Protein AF-A0AAD3RMM7-F1 (afdb_monomer_lite)

Sequence (128 aa):
MGGEITGQFLGWVLEEISCYPENHEAKELRRILTQPHFMALLQAHDVVAHEVYSDEALRVTPPPTSPYLNGDSPESTNGDMDLENVTRVRLVQFQKNTDEPMGITLKMNDSNHCIVARIMHGGMIHRQ

InterPro domains:
  IPR004172 L27 domain [PS51022] (1-56)
  IPR004172 L27 domain [SM00569] (6-59)
  IPR014775 L27 domain, C-terminal [PF02828] (13-56)
  IPR036034 PDZ superfamily [G3DSA:2.30.42.10] (86-128)
  IPR036034 PDZ superfamily [SSF50156] (75-127)
  IPR036892 L27 domain superfamily [SSF101288] (13-56)
  IPR050716 Membrane-associated guanylate kinase [PTHR23122] (22-128)

Foldseek 3Di:
DQQPPLVVVLVVLLVVLVVPPPDPVSVVVNVQCPDPVNVVVSSVVSVVCCCPPNPPHQPPDDDPPPVDDDDDDDDDDDDPPPCVSPPDDDDDDDDDDPVWDKDWDWDQDPVRDIDTPDIGTHYPPPPD

Secondary structure (DSSP, 8-state):
---HHHHHHHHHHHHHHHT-TT-HHHHHHHHHHTSHHHHHHHHHHHHHHHHHHSTTS--SS---------------------GGG------------TTS-EEEEEEE-TTS-EEEEEEEEB-TTTT-

Structure (mmCIF, N/CA/C/O backbone):
data_AF-A0AAD3RMM7-F1
#
_entry.id   AF-A0AAD3RMM7-F1
#
loop_
_atom_site.group_PDB
_atom_site.id
_atom_site.type_symbol
_atom_site.label_atom_id
_atom_site.label_alt_id
_atom_site.label_comp_id
_atom_site.label_asym_id
_atom_site.label_entity_id
_atom_site.label_seq_id
_atom_site.pdbx_PDB_ins_code
_atom_site.Cartn_x
_atom_site.Cartn_y
_atom_site.Cartn_z
_atom_site.occupancy
_atom_site.B_iso_or_equiv
_atom_site.auth_seq_id
_atom_site.auth_comp_id
_atom_site.auth_asym_id
_atom_site.auth_atom_id
_atom_site.pdbx_PDB_model_num
ATOM 1 N N . MET A 1 1 ? -4.507 -15.924 0.111 1.00 43.38 1 MET A N 1
ATOM 2 C CA . MET A 1 1 ? -4.213 -16.090 1.550 1.00 43.38 1 MET A CA 1
ATOM 3 C C . MET A 1 1 ? -3.580 -14.802 2.080 1.00 43.38 1 MET A C 1
ATOM 5 O O . MET A 1 1 ? -2.426 -14.810 2.454 1.00 43.38 1 MET A O 1
ATOM 9 N N . GLY A 1 2 ? -4.293 -13.669 2.044 1.00 47.06 2 GLY A N 1
ATOM 10 C CA . GLY A 1 2 ? -3.706 -12.344 2.325 1.00 47.06 2 GLY A CA 1
ATOM 11 C C . GLY A 1 2 ? -4.462 -11.555 3.391 1.00 47.06 2 GLY A C 1
ATOM 12 O O . GLY A 1 2 ? -4.671 -10.368 3.212 1.00 47.06 2 GLY A O 1
ATOM 13 N N . GLY A 1 3 ? -4.970 -12.221 4.431 1.00 51.56 3 GLY A N 1
ATOM 14 C CA . GLY A 1 3 ? -5.792 -11.575 5.468 1.00 51.56 3 GLY A CA 1
ATOM 15 C C . GLY A 1 3 ? -5.493 -12.036 6.893 1.00 51.56 3 GLY A C 1
ATOM 16 O O . GLY A 1 3 ? -6.315 -11.840 7.786 1.00 51.56 3 GLY A O 1
ATOM 17 N N . GLU A 1 4 ? -4.373 -12.728 7.112 1.00 61.19 4 GLU A N 1
ATOM 18 C CA . GLU A 1 4 ? -4.132 -13.429 8.376 1.00 61.19 4 GLU A CA 1
ATOM 19 C C . GLU A 1 4 ? -3.728 -12.480 9.508 1.00 61.19 4 GLU A C 1
ATOM 21 O O . GLU A 1 4 ? -4.155 -12.693 10.639 1.00 61.19 4 GLU A O 1
ATOM 26 N N . ILE A 1 5 ? -2.967 -11.417 9.236 1.00 65.81 5 ILE A N 1
ATOM 27 C CA . ILE A 1 5 ? -2.445 -10.535 10.293 1.00 65.81 5 ILE A CA 1
ATOM 28 C C . ILE A 1 5 ? -3.519 -9.556 10.756 1.00 65.81 5 ILE A C 1
ATOM 30 O O . ILE A 1 5 ? -3.848 -9.506 11.946 1.00 65.81 5 ILE A O 1
ATOM 34 N N . THR A 1 6 ? -4.120 -8.808 9.830 1.00 74.56 6 THR A N 1
ATOM 35 C CA . THR A 1 6 ? -5.123 -7.821 10.223 1.00 74.56 6 THR A CA 1
ATOM 36 C C . THR A 1 6 ? -6.433 -8.480 10.649 1.00 74.56 6 THR A C 1
ATOM 38 O O . THR A 1 6 ? -7.096 -7.972 11.548 1.00 74.56 6 THR A O 1
ATOM 41 N N . GLY A 1 7 ? -6.776 -9.657 10.112 1.00 74.62 7 GLY A N 1
ATOM 42 C CA . GLY A 1 7 ? -7.905 -10.458 10.596 1.00 74.62 7 GLY A CA 1
ATOM 43 C C . GLY A 1 7 ? -7.750 -10.909 12.054 1.00 74.62 7 GLY A C 1
ATOM 44 O O . GLY A 1 7 ? -8.700 -10.796 12.830 1.00 74.62 7 GLY A O 1
ATOM 45 N N . GLN A 1 8 ? -6.553 -11.353 12.455 1.00 76.12 8 GLN A N 1
ATOM 46 C CA . GLN A 1 8 ? -6.267 -11.733 13.845 1.00 76.12 8 GLN A CA 1
ATOM 47 C C . GLN A 1 8 ? -6.302 -10.528 14.790 1.00 76.12 8 GLN A C 1
ATOM 49 O O . GLN A 1 8 ? -6.970 -10.578 15.822 1.00 76.12 8 GLN A O 1
ATOM 54 N N . PHE A 1 9 ? -5.654 -9.422 14.412 1.00 82.62 9 PHE A N 1
ATOM 55 C CA . PHE A 1 9 ? -5.657 -8.197 15.213 1.00 82.62 9 PHE A CA 1
ATOM 56 C C . PHE A 1 9 ? -7.066 -7.619 15.376 1.00 82.62 9 PHE A C 1
ATOM 58 O O . PHE A 1 9 ? -7.475 -7.270 16.482 1.00 82.62 9 PHE A O 1
ATOM 65 N N . LEU A 1 10 ? -7.839 -7.563 14.289 1.00 86.25 10 LEU A N 1
ATOM 66 C CA . LEU A 1 10 ? -9.220 -7.095 14.324 1.00 86.25 10 LEU A CA 1
ATOM 67 C C . LEU A 1 10 ? -10.077 -7.978 15.235 1.00 86.25 10 LEU A C 1
ATOM 69 O O . LEU A 1 10 ? -10.876 -7.451 16.001 1.00 86.25 10 LEU A O 1
ATOM 73 N N . GLY A 1 11 ? -9.884 -9.300 15.195 1.00 85.12 11 GLY A N 1
ATOM 74 C CA . GLY A 1 11 ? -10.546 -10.238 16.101 1.00 85.12 11 GLY A CA 1
ATOM 75 C C . GLY A 1 11 ? -10.271 -9.924 17.572 1.00 85.12 11 GLY A C 1
ATOM 76 O O . GLY A 1 11 ? -11.214 -9.788 18.347 1.00 85.12 11 GLY A O 1
ATOM 77 N N . TRP A 1 12 ? -9.004 -9.714 17.934 1.00 87.38 12 TRP A N 1
ATOM 78 C CA . TRP A 1 12 ? -8.608 -9.387 19.309 1.00 87.38 12 TRP A CA 1
ATOM 79 C C . TRP A 1 12 ? -9.177 -8.047 19.769 1.00 87.38 12 TRP A C 1
ATOM 81 O O . TRP A 1 12 ? -9.709 -7.940 20.869 1.00 87.38 12 TRP A O 1
ATOM 91 N N . VAL A 1 13 ? -9.115 -7.022 18.915 1.00 89.31 13 VAL A N 1
ATOM 92 C CA . VAL A 1 13 ? -9.675 -5.702 19.230 1.00 89.31 13 VAL A CA 1
ATOM 93 C C . VAL A 1 13 ? -11.188 -5.787 19.417 1.00 89.31 13 VAL A C 1
ATOM 95 O O . VAL A 1 13 ? -11.720 -5.185 20.344 1.00 89.31 13 VAL A O 1
ATOM 98 N N . LEU A 1 14 ? -11.894 -6.538 18.566 1.00 90.88 14 LEU A N 1
ATOM 99 C CA . LEU A 1 14 ? -13.341 -6.729 18.678 1.00 90.88 14 LEU A CA 1
ATOM 100 C C . LEU A 1 14 ? -13.731 -7.508 19.944 1.00 90.88 14 LEU A C 1
ATOM 102 O O . LEU A 1 14 ? -14.769 -7.209 20.538 1.00 90.88 14 LEU A O 1
ATOM 106 N N . GLU A 1 15 ? -12.919 -8.479 20.358 1.00 91.81 15 GLU A N 1
ATOM 107 C CA . GLU A 1 15 ? -13.105 -9.229 21.602 1.00 91.81 15 GLU A CA 1
ATOM 108 C C . GLU A 1 15 ? -12.895 -8.327 22.828 1.00 91.81 15 GLU A C 1
ATO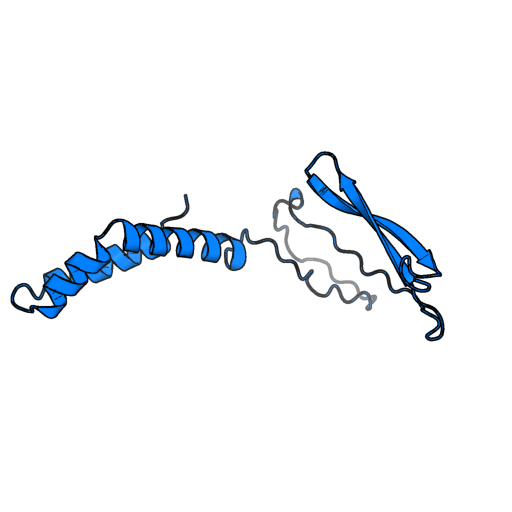M 110 O O . GLU A 1 15 ? -13.785 -8.227 23.672 1.00 91.81 15 GLU A O 1
ATOM 115 N N . GLU A 1 16 ? -11.801 -7.565 22.862 1.00 91.94 16 GLU A N 1
ATOM 116 C CA . GLU A 1 16 ? -11.471 -6.638 23.951 1.00 91.94 16 GLU A CA 1
ATOM 117 C C . GLU A 1 16 ? -12.552 -5.565 24.143 1.00 91.94 16 GLU A C 1
ATOM 119 O O . GLU A 1 16 ? -13.056 -5.353 25.246 1.00 91.94 16 GLU A O 1
ATOM 124 N N . ILE A 1 17 ? -12.990 -4.906 23.064 1.00 92.75 17 ILE A N 1
ATOM 125 C CA . ILE A 1 17 ? -14.016 -3.854 23.172 1.00 92.75 17 ILE A CA 1
ATOM 126 C C . ILE A 1 17 ? -15.399 -4.417 23.520 1.00 92.75 17 ILE A C 1
ATOM 128 O O . ILE A 1 17 ? -16.252 -3.682 24.022 1.00 92.75 17 ILE A O 1
ATOM 132 N N . SER A 1 18 ? -15.639 -5.712 23.284 1.00 89.69 18 SER A N 1
ATOM 133 C CA . SER A 1 18 ? -16.891 -6.368 23.677 1.00 89.69 18 SER A CA 1
ATOM 134 C C . SER A 1 18 ? -17.025 -6.507 25.197 1.00 89.69 18 SER A C 1
ATOM 136 O O . SER A 1 18 ? -18.150 -6.589 25.690 1.00 89.69 18 SER A O 1
ATOM 138 N N . CYS A 1 19 ? -15.920 -6.424 25.948 1.00 92.00 19 CYS A N 1
ATOM 139 C CA . CYS A 1 19 ? -15.922 -6.367 27.412 1.00 92.00 19 CYS A CA 1
ATOM 140 C C . CYS A 1 19 ? -16.485 -5.048 27.975 1.00 92.00 19 CYS A C 1
ATOM 142 O O . CYS A 1 19 ? -16.786 -4.973 29.167 1.00 92.00 19 CYS A O 1
ATOM 144 N N . TYR A 1 20 ? -16.686 -4.023 27.136 1.00 91.12 20 TYR A N 1
ATOM 145 C CA . TYR A 1 20 ? -17.164 -2.695 27.540 1.00 91.12 20 TYR A CA 1
ATOM 146 C C . TYR A 1 20 ? -18.510 -2.326 26.883 1.00 91.12 20 TYR A C 1
ATOM 148 O O . TYR A 1 20 ? -18.603 -1.330 26.161 1.00 91.12 20 TYR A O 1
ATOM 156 N N . PRO A 1 21 ? -19.596 -3.083 27.136 1.00 83.81 21 PRO A N 1
ATOM 157 C CA . PRO A 1 21 ? -20.876 -2.914 26.444 1.00 83.81 2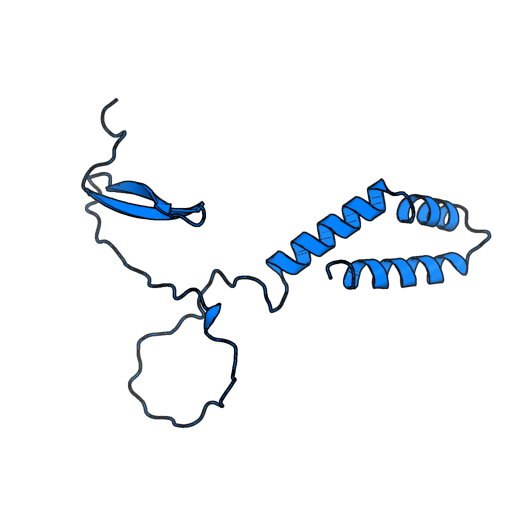1 PRO A CA 1
ATOM 158 C C . PRO A 1 21 ? -21.603 -1.605 26.776 1.00 83.81 21 PRO A C 1
ATOM 160 O O . PRO A 1 21 ? -22.503 -1.217 26.037 1.00 83.81 21 PRO A O 1
ATOM 163 N N . GLU A 1 22 ? -21.235 -0.906 27.848 1.00 92.31 22 GLU A N 1
ATOM 164 C CA . GLU A 1 22 ? -21.815 0.398 28.203 1.00 92.31 22 GLU A CA 1
ATOM 165 C C . GLU A 1 22 ? -20.995 1.583 27.678 1.00 92.31 22 GLU A C 1
ATOM 167 O O . GLU A 1 22 ? -21.491 2.709 27.637 1.00 92.31 22 GLU A O 1
ATOM 172 N N . ASN A 1 23 ? -19.765 1.348 27.209 1.00 95.06 23 ASN A N 1
ATOM 173 C CA . ASN A 1 23 ? -18.931 2.404 26.655 1.00 95.06 23 ASN A CA 1
ATOM 174 C C . ASN A 1 23 ? -19.399 2.754 25.224 1.00 95.06 23 ASN A C 1
ATOM 176 O O . ASN A 1 23 ? -19.505 1.899 24.339 1.00 95.06 23 ASN A O 1
ATOM 180 N N . HIS A 1 24 ? -19.702 4.034 24.995 1.00 94.19 24 HIS A N 1
ATOM 181 C CA . HIS A 1 24 ? -20.179 4.525 23.702 1.00 94.19 24 HIS A CA 1
ATOM 182 C C . HIS A 1 24 ? -19.073 4.557 22.633 1.00 94.19 24 HIS A C 1
ATOM 184 O O . HIS A 1 24 ? -19.332 4.219 21.478 1.00 94.19 24 HIS A O 1
ATOM 190 N N . GLU A 1 25 ? -17.839 4.894 23.011 1.00 95.00 25 GLU A N 1
ATOM 191 C CA . GLU A 1 25 ? -16.668 4.877 22.125 1.00 95.00 25 GLU A CA 1
ATOM 192 C C . GLU A 1 25 ? -16.359 3.450 21.653 1.00 95.00 25 GLU A C 1
ATOM 194 O O . GLU A 1 25 ? -16.097 3.237 20.473 1.00 95.00 25 GLU A O 1
ATOM 199 N N . ALA A 1 26 ? -16.480 2.451 22.533 1.00 92.44 26 ALA A N 1
ATOM 200 C CA . ALA A 1 26 ? -16.301 1.039 22.190 1.00 92.44 26 ALA A CA 1
ATOM 201 C C . ALA A 1 26 ? -17.326 0.571 21.139 1.00 92.44 26 ALA A C 1
ATOM 203 O O . ALA A 1 26 ? -16.978 -0.112 20.171 1.00 92.44 26 ALA A O 1
ATOM 204 N N . LYS A 1 27 ? -18.594 0.987 21.277 1.00 92.50 27 LYS A N 1
ATOM 205 C CA . LYS A 1 27 ? -19.651 0.715 20.282 1.00 92.50 27 LYS A CA 1
ATOM 206 C C . LYS A 1 27 ? -19.369 1.395 18.947 1.00 92.50 27 LYS A C 1
ATOM 208 O O . LYS A 1 27 ? -19.571 0.782 17.895 1.00 92.50 27 LYS A O 1
ATOM 213 N N . GLU A 1 28 ? -18.935 2.650 18.982 1.00 95.00 28 GLU A N 1
ATOM 214 C CA . GLU A 1 28 ? -18.601 3.413 17.784 1.00 95.00 28 GLU A CA 1
ATOM 215 C C . GLU A 1 28 ? -17.401 2.806 17.054 1.00 95.00 28 GLU A C 1
ATOM 217 O O . GLU A 1 28 ? -17.484 2.551 15.851 1.00 95.00 28 GLU A O 1
ATOM 222 N N . LEU A 1 29 ? -16.340 2.476 17.789 1.00 94.25 29 LEU A N 1
ATOM 223 C CA . LEU A 1 29 ? -15.149 1.825 17.262 1.00 94.25 29 LEU A CA 1
ATOM 224 C C . LEU A 1 29 ? -15.501 0.484 16.617 1.00 94.25 29 LEU A C 1
ATOM 226 O O . LEU A 1 29 ? -15.140 0.251 15.465 1.00 94.25 29 LEU A O 1
ATOM 230 N N . ARG A 1 30 ? -16.303 -0.353 17.288 1.00 92.81 30 ARG A N 1
ATOM 231 C CA . ARG A 1 30 ? -16.813 -1.605 16.711 1.00 92.81 30 ARG A CA 1
ATOM 232 C C . ARG A 1 30 ? -17.525 -1.364 15.382 1.00 92.81 30 ARG A C 1
ATOM 234 O O . ARG A 1 30 ? -17.314 -2.100 14.421 1.00 92.81 30 ARG A O 1
ATOM 241 N N . ARG A 1 31 ? -18.375 -0.336 15.311 1.00 93.50 31 ARG A N 1
ATOM 242 C CA . ARG A 1 31 ? -19.116 0.007 14.090 1.00 93.50 31 ARG A CA 1
ATOM 243 C C . ARG A 1 31 ? -18.187 0.457 12.966 1.00 93.50 31 ARG A C 1
ATOM 245 O O . ARG A 1 31 ? -18.456 0.131 11.820 1.00 93.50 31 ARG A O 1
ATOM 252 N N . ILE A 1 32 ? -17.135 1.214 13.262 1.00 94.75 32 ILE A N 1
ATOM 253 C CA . ILE A 1 32 ? -16.163 1.671 12.258 1.00 94.75 32 ILE A CA 1
ATOM 254 C C . ILE A 1 32 ? -15.338 0.488 11.744 1.00 94.75 32 ILE A C 1
ATOM 256 O O . ILE A 1 32 ? -15.253 0.279 10.538 1.00 94.75 32 ILE A O 1
ATOM 260 N N . LEU A 1 33 ? -14.803 -0.325 12.654 1.00 92.50 33 LEU A N 1
ATOM 261 C CA . LEU A 1 33 ? -13.950 -1.474 12.342 1.00 92.50 33 LEU A CA 1
ATOM 262 C C . LEU A 1 33 ? -14.662 -2.560 11.520 1.00 92.50 33 LEU A C 1
ATOM 264 O O . LEU A 1 33 ? -14.019 -3.274 10.757 1.00 92.50 33 LEU A O 1
ATOM 268 N N . THR A 1 34 ? -15.988 -2.664 11.647 1.00 91.06 34 THR A N 1
ATOM 269 C CA . THR A 1 34 ? -16.822 -3.632 10.908 1.00 91.06 34 THR A CA 1
ATOM 270 C C . THR A 1 34 ? -17.411 -3.080 9.606 1.00 91.06 34 THR A C 1
ATOM 272 O O . THR A 1 34 ? -18.082 -3.813 8.879 1.00 91.06 34 THR A O 1
ATOM 275 N N . GLN A 1 35 ? -17.180 -1.805 9.271 1.00 95.19 35 GLN A N 1
ATOM 276 C CA . GLN A 1 35 ? -17.643 -1.251 7.998 1.00 95.19 35 GLN A CA 1
ATOM 277 C C . GLN A 1 35 ? -16.850 -1.824 6.818 1.00 95.19 35 GLN A C 1
ATOM 279 O O . GLN A 1 35 ? -15.625 -1.942 6.893 1.00 95.19 35 GLN A O 1
ATOM 284 N N . PRO A 1 36 ? -17.511 -2.078 5.673 1.00 91.50 36 PRO A N 1
ATOM 285 C CA . PRO A 1 36 ? -16.873 -2.700 4.515 1.00 91.50 36 PRO A CA 1
ATOM 286 C C . PRO A 1 36 ? -15.701 -1.876 3.970 1.00 91.50 36 PRO A C 1
ATOM 288 O O . PRO A 1 36 ? -14.709 -2.438 3.523 1.00 91.50 36 PRO A O 1
ATOM 291 N N . HIS A 1 37 ? -15.777 -0.545 4.043 1.00 94.00 37 HIS A N 1
ATOM 292 C CA . HIS A 1 37 ? -14.704 0.335 3.574 1.00 94.00 37 HIS A CA 1
ATOM 293 C C . HIS A 1 37 ? -13.452 0.252 4.448 1.00 94.00 37 HIS A C 1
ATOM 295 O O . HIS A 1 37 ? -12.340 0.237 3.926 1.00 94.00 37 HIS A O 1
ATOM 301 N N . PHE A 1 38 ? -13.628 0.166 5.768 1.00 92.38 38 PHE A N 1
ATOM 302 C CA . PHE A 1 38 ? -12.504 0.026 6.685 1.00 92.38 38 PHE A CA 1
ATOM 303 C C . PHE A 1 38 ? -11.882 -1.366 6.557 1.00 92.38 38 PHE A C 1
ATOM 305 O O . PHE A 1 38 ? -10.667 -1.490 6.473 1.00 92.38 38 PHE A O 1
ATOM 312 N N . MET A 1 39 ? -12.706 -2.408 6.419 1.00 89.81 39 MET A N 1
ATOM 313 C CA . MET A 1 39 ? -12.211 -3.755 6.134 1.00 89.81 39 MET A CA 1
ATOM 314 C C . MET A 1 39 ? -11.442 -3.830 4.810 1.00 89.81 39 MET A C 1
ATOM 316 O O . MET A 1 39 ? -10.389 -4.455 4.765 1.00 89.81 39 MET A O 1
ATOM 320 N N . ALA A 1 40 ? -11.910 -3.159 3.755 1.00 89.44 40 ALA A N 1
ATOM 321 C CA . ALA A 1 40 ? -11.187 -3.089 2.486 1.00 89.44 40 ALA A CA 1
ATOM 322 C C . ALA A 1 40 ? -9.833 -2.370 2.626 1.00 89.44 40 ALA A C 1
ATOM 324 O O . ALA A 1 40 ? -8.849 -2.799 2.029 1.00 89.44 40 ALA A O 1
ATOM 325 N N . LEU A 1 41 ? -9.759 -1.310 3.441 1.00 91.81 41 LEU A N 1
ATOM 326 C CA . LEU A 1 41 ? -8.498 -0.631 3.759 1.00 91.81 41 LEU A CA 1
ATOM 327 C C . LEU A 1 41 ? -7.521 -1.568 4.483 1.00 91.81 41 LEU A C 1
ATOM 329 O O . LEU A 1 41 ? -6.351 -1.636 4.119 1.00 91.81 41 LEU A O 1
ATOM 333 N N . LEU A 1 42 ? -8.009 -2.306 5.480 1.00 90.06 42 LEU A N 1
ATOM 334 C CA . LEU A 1 42 ? -7.223 -3.288 6.228 1.00 90.06 42 LEU A CA 1
ATOM 335 C C . LEU A 1 42 ? -6.724 -4.430 5.326 1.00 90.06 42 LEU A C 1
ATOM 337 O O . LEU A 1 42 ? -5.568 -4.830 5.417 1.00 90.06 42 LEU A O 1
ATOM 341 N N . GLN A 1 43 ? -7.556 -4.897 4.396 1.00 87.31 43 GLN A N 1
ATOM 342 C CA . GLN A 1 43 ? -7.159 -5.888 3.393 1.00 87.31 43 GLN A CA 1
ATOM 343 C C . GLN A 1 43 ? -6.092 -5.348 2.436 1.00 87.31 43 GLN A C 1
ATOM 345 O O . GLN A 1 43 ? -5.119 -6.038 2.148 1.00 87.31 43 GLN A O 1
ATOM 350 N N . ALA A 1 44 ? -6.241 -4.111 1.955 1.00 87.81 44 ALA A N 1
ATOM 351 C CA . ALA A 1 44 ? -5.231 -3.480 1.109 1.00 87.81 44 ALA A CA 1
ATOM 352 C C . ALA A 1 44 ? -3.893 -3.323 1.851 1.00 87.81 44 ALA A C 1
ATOM 354 O O . ALA A 1 44 ? -2.837 -3.544 1.263 1.00 87.81 44 ALA A O 1
ATOM 355 N N . HIS A 1 45 ? -3.937 -2.992 3.146 1.00 88.38 45 HIS A N 1
ATOM 356 C CA . HIS A 1 45 ? -2.754 -2.952 3.999 1.00 88.38 45 HIS A CA 1
ATOM 357 C C . HIS A 1 45 ? -2.066 -4.320 4.088 1.00 88.38 45 HIS A C 1
ATOM 359 O O . HIS A 1 45 ? -0.856 -4.386 3.891 1.00 88.38 45 HIS A O 1
ATOM 365 N N . ASP A 1 46 ? -2.811 -5.404 4.330 1.00 85.69 46 ASP A N 1
ATOM 366 C CA . ASP A 1 46 ? -2.244 -6.760 4.390 1.00 85.69 46 ASP A CA 1
ATOM 367 C C . ASP A 1 46 ? -1.553 -7.164 3.085 1.00 85.69 46 ASP A C 1
ATOM 369 O O . ASP A 1 46 ? -0.462 -7.731 3.120 1.00 85.69 46 ASP A O 1
ATOM 373 N N . VAL A 1 47 ? -2.147 -6.836 1.933 1.00 85.56 47 VAL A N 1
ATOM 374 C CA . VAL A 1 47 ? -1.551 -7.121 0.618 1.00 85.56 47 VAL A CA 1
ATOM 375 C C . VAL A 1 47 ? -0.208 -6.410 0.467 1.00 85.56 47 VAL A C 1
ATOM 377 O O . VAL A 1 47 ? 0.792 -7.052 0.160 1.00 85.56 47 VAL A O 1
ATOM 380 N N . VAL A 1 48 ? -0.157 -5.106 0.751 1.00 85.56 48 VAL A N 1
ATOM 381 C CA . VAL A 1 48 ? 1.088 -4.328 0.655 1.00 85.56 48 VAL A CA 1
ATOM 382 C C . VAL A 1 48 ? 2.124 -4.820 1.663 1.00 85.56 48 VAL A C 1
ATOM 384 O O . VAL A 1 48 ? 3.297 -4.969 1.329 1.00 85.56 48 VAL A O 1
ATOM 387 N N . ALA A 1 49 ? 1.707 -5.087 2.900 1.00 82.44 49 ALA A N 1
ATOM 388 C CA . ALA A 1 49 ? 2.608 -5.555 3.940 1.00 82.44 49 ALA A CA 1
ATOM 389 C C . ALA A 1 49 ? 3.217 -6.917 3.580 1.00 82.44 49 ALA A C 1
ATOM 391 O O . ALA A 1 49 ? 4.413 -7.122 3.780 1.00 82.44 49 ALA A O 1
ATOM 392 N N . HIS A 1 50 ? 2.426 -7.817 2.998 1.00 81.38 50 HIS A N 1
ATOM 393 C CA . HIS A 1 50 ? 2.908 -9.105 2.519 1.00 81.38 50 HIS A CA 1
ATOM 394 C C . HIS A 1 50 ? 3.866 -8.943 1.330 1.00 81.38 50 HIS A C 1
ATOM 396 O O . HIS A 1 50 ? 4.942 -9.527 1.334 1.00 81.38 50 HIS A O 1
ATOM 402 N N . GLU A 1 51 ? 3.549 -8.099 0.350 1.00 78.50 51 GLU A N 1
ATOM 403 C CA . GLU A 1 51 ? 4.427 -7.882 -0.809 1.00 78.50 51 GLU A CA 1
ATOM 404 C C . GLU A 1 51 ? 5.779 -7.244 -0.447 1.00 78.50 51 GLU A C 1
ATOM 406 O O . GLU A 1 51 ? 6.779 -7.507 -1.113 1.00 78.50 51 GLU A O 1
ATOM 411 N N . VAL A 1 52 ? 5.823 -6.406 0.594 1.00 74.50 52 VAL A N 1
ATOM 412 C CA . VAL A 1 52 ? 7.018 -5.624 0.957 1.00 74.50 52 VAL A CA 1
ATOM 413 C C . VAL A 1 52 ? 7.832 -6.264 2.082 1.00 74.50 52 VAL A C 1
ATOM 415 O O . VAL A 1 52 ? 9.060 -6.166 2.074 1.00 74.50 52 VAL A O 1
ATOM 418 N N . TYR A 1 53 ? 7.172 -6.885 3.061 1.00 74.56 53 TYR A N 1
ATOM 419 C CA . TYR A 1 53 ? 7.799 -7.316 4.316 1.00 74.56 53 TYR A CA 1
ATOM 420 C C . TYR A 1 53 ? 7.675 -8.818 4.607 1.00 74.56 53 TYR A C 1
ATOM 422 O O . TYR A 1 53 ? 8.186 -9.252 5.640 1.00 74.56 53 TYR A O 1
ATOM 430 N N . SER A 1 54 ? 7.011 -9.615 3.758 1.00 74.06 54 SER A N 1
ATOM 431 C CA . SER A 1 54 ? 7.008 -11.076 3.933 1.00 74.06 54 SER A CA 1
ATOM 432 C C . SER A 1 54 ? 8.374 -11.690 3.632 1.00 74.06 54 SER A C 1
ATOM 434 O O . SER A 1 54 ? 9.236 -11.060 3.014 1.00 74.06 54 SER A O 1
ATOM 436 N N . ASP A 1 55 ? 8.578 -12.933 4.067 1.00 67.75 55 ASP A N 1
ATOM 437 C CA . ASP A 1 55 ? 9.803 -13.662 3.735 1.00 67.75 55 ASP A CA 1
ATOM 438 C C . ASP A 1 55 ? 9.857 -14.011 2.235 1.00 67.75 55 ASP A C 1
ATOM 440 O O . ASP A 1 55 ? 10.935 -14.095 1.649 1.00 67.75 55 ASP A O 1
ATOM 444 N N . GLU A 1 56 ? 8.688 -14.087 1.589 1.00 69.69 56 GLU A N 1
ATOM 445 C CA . GLU A 1 56 ? 8.498 -14.244 0.147 1.00 69.69 56 GLU A CA 1
ATOM 446 C C . GLU A 1 56 ? 8.675 -12.937 -0.651 1.00 69.69 56 GLU A C 1
ATOM 448 O O . GLU A 1 56 ? 8.649 -12.959 -1.886 1.00 69.69 56 GLU A O 1
ATOM 453 N N . ALA A 1 57 ? 8.857 -11.789 0.012 1.00 67.88 57 ALA A N 1
ATOM 454 C CA . ALA A 1 57 ? 9.020 -10.507 -0.664 1.00 67.88 57 ALA A CA 1
ATOM 455 C C . ALA A 1 57 ? 10.289 -10.491 -1.535 1.00 67.88 57 ALA A C 1
ATOM 457 O O . ALA A 1 57 ? 11.379 -10.892 -1.113 1.00 67.88 57 ALA A O 1
ATOM 458 N N . LEU A 1 58 ? 10.170 -9.961 -2.759 1.00 60.38 58 LEU A N 1
ATOM 459 C CA . LEU A 1 58 ? 11.298 -9.793 -3.678 1.00 60.38 58 LEU A CA 1
ATOM 460 C C . LEU A 1 58 ? 12.346 -8.856 -3.059 1.00 60.38 58 LEU A C 1
ATOM 462 O O . LEU A 1 58 ? 12.218 -7.631 -3.091 1.00 60.38 58 LEU A O 1
ATOM 466 N N . ARG A 1 59 ? 13.425 -9.430 -2.518 1.00 62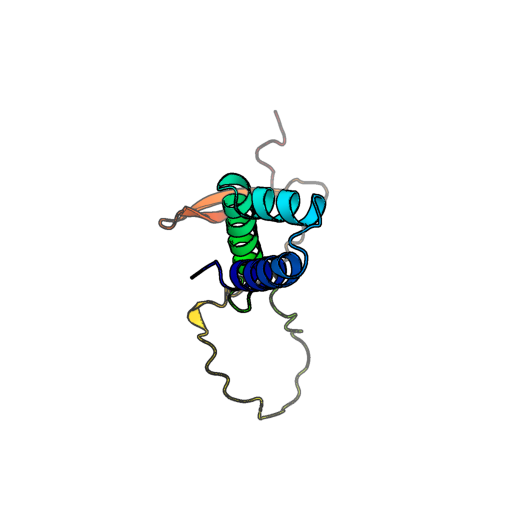.47 59 ARG A N 1
ATOM 467 C CA . ARG A 1 59 ? 14.557 -8.669 -1.979 1.00 62.47 59 ARG A CA 1
ATOM 468 C C . ARG A 1 59 ? 15.327 -8.021 -3.133 1.00 62.47 59 ARG A C 1
ATOM 470 O O . ARG A 1 59 ? 16.197 -8.631 -3.745 1.00 62.47 59 ARG A O 1
ATOM 477 N N . VAL A 1 60 ? 15.002 -6.762 -3.435 1.00 56.53 60 VAL A N 1
ATOM 478 C CA . VAL A 1 60 ? 15.642 -5.975 -4.513 1.00 56.53 60 VAL A CA 1
ATOM 479 C C . VAL A 1 60 ? 17.113 -5.653 -4.203 1.00 56.53 60 VAL A C 1
ATOM 481 O O . VAL A 1 60 ? 17.887 -5.317 -5.099 1.00 56.53 60 VAL A O 1
ATOM 484 N N . THR A 1 61 ? 17.539 -5.811 -2.949 1.00 47.47 61 THR A N 1
ATOM 485 C CA . THR A 1 61 ? 18.949 -5.730 -2.566 1.00 47.47 61 THR A CA 1
ATOM 486 C C . THR A 1 61 ? 19.525 -7.147 -2.527 1.00 47.47 61 THR A C 1
ATOM 488 O O . THR A 1 61 ? 19.206 -7.887 -1.592 1.00 47.47 61 THR A O 1
ATOM 491 N N . PRO A 1 62 ? 20.374 -7.566 -3.489 1.00 48.56 62 PRO A N 1
ATOM 492 C CA . PRO A 1 62 ? 21.165 -8.770 -3.277 1.00 48.56 62 PRO A CA 1
ATOM 493 C C . PRO A 1 62 ? 21.972 -8.583 -1.980 1.00 48.56 62 PRO A C 1
ATOM 495 O O . PRO A 1 62 ? 22.470 -7.474 -1.742 1.00 48.56 62 PRO A O 1
ATOM 498 N N . PRO A 1 63 ? 22.119 -9.617 -1.129 1.00 46.69 63 PRO A N 1
ATOM 499 C CA . PRO A 1 63 ? 23.093 -9.547 -0.050 1.00 46.69 63 PRO A CA 1
ATOM 500 C C . PRO A 1 63 ? 24.440 -9.155 -0.673 1.00 46.69 63 PRO A C 1
ATOM 502 O O . PRO A 1 63 ? 24.757 -9.647 -1.762 1.00 46.69 63 PRO A O 1
ATOM 505 N N . PRO A 1 64 ? 25.211 -8.241 -0.060 1.00 40.84 64 PRO A N 1
ATOM 506 C CA . PRO A 1 64 ? 26.508 -7.858 -0.585 1.00 40.84 64 PRO A CA 1
ATOM 507 C C . PRO A 1 64 ? 27.401 -9.100 -0.598 1.00 40.84 64 PRO A C 1
ATOM 509 O O . PRO A 1 64 ? 28.026 -9.440 0.401 1.00 40.84 64 PRO A O 1
ATOM 512 N N . THR A 1 65 ? 27.464 -9.804 -1.726 1.00 47.59 65 THR A N 1
ATOM 513 C CA . THR A 1 65 ? 28.515 -10.781 -1.979 1.00 47.59 65 THR A CA 1
ATOM 514 C C . THR A 1 65 ? 29.773 -9.966 -2.205 1.00 47.59 65 THR A C 1
ATOM 516 O O . THR A 1 65 ? 30.046 -9.531 -3.324 1.00 47.59 65 THR A O 1
ATOM 519 N N . SER A 1 66 ? 30.489 -9.674 -1.123 1.00 38.75 66 SER A N 1
ATOM 520 C CA . SER A 1 66 ? 31.852 -9.164 -1.170 1.00 38.75 66 SER A CA 1
ATOM 521 C C . SER A 1 66 ? 32.683 -10.122 -2.031 1.00 38.75 66 SER A C 1
ATOM 523 O O . SER A 1 66 ? 32.891 -11.271 -1.642 1.00 38.75 66 SER A O 1
ATOM 525 N N . PRO A 1 67 ? 33.170 -9.711 -3.213 1.00 53.22 67 PRO A N 1
ATOM 526 C CA . PRO A 1 67 ? 33.875 -10.621 -4.097 1.00 53.22 67 PRO A CA 1
ATOM 527 C C . PRO A 1 67 ? 35.376 -10.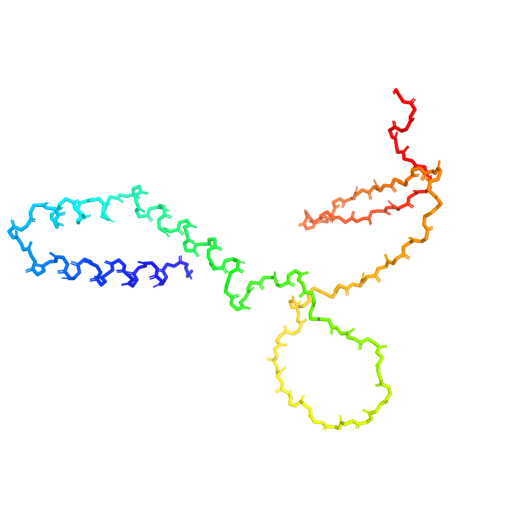583 -3.809 1.00 53.22 67 PRO A C 1
ATOM 529 O O . PRO A 1 67 ? 36.151 -10.497 -4.745 1.00 53.22 67 PRO A O 1
ATOM 532 N N . TYR A 1 68 ? 35.811 -10.594 -2.544 1.00 48.09 68 TYR A N 1
ATOM 533 C CA . TYR A 1 68 ? 37.242 -10.624 -2.214 1.00 48.09 68 TYR A CA 1
ATOM 534 C C . TYR A 1 68 ? 37.502 -11.215 -0.826 1.00 48.09 68 TYR A C 1
ATOM 536 O O . TYR A 1 68 ? 37.584 -10.476 0.149 1.00 48.09 68 TYR A O 1
ATOM 544 N N . LEU A 1 69 ? 37.703 -12.532 -0.751 1.00 34.12 69 LEU A N 1
ATOM 545 C CA . LEU A 1 69 ? 38.872 -13.110 -0.079 1.00 34.12 69 LEU A CA 1
ATOM 546 C C . LEU A 1 69 ? 38.991 -14.591 -0.458 1.00 34.12 69 LEU A C 1
ATOM 548 O O . LEU A 1 69 ? 38.100 -15.388 -0.188 1.00 34.12 69 LEU A O 1
ATOM 552 N N . ASN A 1 70 ? 40.105 -14.952 -1.093 1.00 48.28 70 ASN A N 1
ATOM 553 C CA . ASN A 1 70 ? 40.557 -16.338 -1.139 1.00 48.28 70 ASN A CA 1
ATOM 554 C C . ASN A 1 70 ? 40.753 -16.825 0.305 1.00 48.28 70 ASN A C 1
ATOM 556 O O . ASN A 1 70 ? 41.505 -16.197 1.051 1.00 48.28 70 ASN A O 1
ATOM 560 N N . GLY A 1 71 ? 40.108 -17.923 0.687 1.00 36.09 71 GLY A N 1
ATOM 561 C CA . GLY A 1 71 ? 40.272 -18.522 2.009 1.00 36.09 71 GLY A CA 1
ATOM 562 C C . GLY A 1 71 ? 39.222 -19.591 2.274 1.00 36.09 71 GLY A C 1
ATOM 563 O O . GLY A 1 71 ? 38.109 -19.281 2.670 1.00 36.09 71 GLY A O 1
ATOM 564 N N . ASP A 1 72 ? 39.609 -20.830 2.005 1.00 49.44 72 ASP A N 1
ATOM 565 C CA . ASP A 1 72 ? 38.933 -22.092 2.299 1.00 49.44 72 ASP A CA 1
ATOM 566 C C . ASP A 1 72 ? 38.124 -22.099 3.618 1.00 49.44 72 ASP A C 1
ATOM 568 O O . ASP A 1 72 ? 38.653 -21.855 4.704 1.00 49.44 72 ASP A O 1
ATOM 572 N N . SER A 1 73 ? 36.832 -22.409 3.527 1.00 38.38 73 SER A N 1
ATOM 573 C CA . SER A 1 73 ? 36.063 -23.003 4.625 1.00 38.38 73 SER A CA 1
ATOM 574 C C . SER A 1 73 ? 34.931 -23.843 4.036 1.00 38.38 73 SER A C 1
ATOM 576 O O . SER A 1 73 ? 34.076 -23.298 3.330 1.00 38.38 73 SER A O 1
ATOM 578 N N . PRO A 1 74 ? 34.915 -25.162 4.286 1.00 50.38 74 PRO A N 1
ATOM 579 C CA . PRO A 1 74 ? 33.773 -25.995 3.974 1.00 50.38 74 PRO A CA 1
ATOM 580 C C . PRO A 1 74 ? 32.695 -25.787 5.046 1.00 50.38 74 PRO A C 1
ATOM 582 O O . PRO A 1 74 ? 32.991 -25.419 6.177 1.00 50.38 74 PRO A O 1
ATOM 585 N N . GLU A 1 75 ? 31.452 -26.074 4.672 1.00 45.97 75 GLU A N 1
ATOM 586 C CA . GLU A 1 75 ? 30.258 -26.075 5.527 1.00 45.97 75 GLU A CA 1
ATOM 587 C C . GLU A 1 75 ? 29.619 -24.708 5.806 1.00 45.97 75 GLU A C 1
ATOM 589 O O . GLU A 1 75 ? 29.806 -24.047 6.823 1.00 45.97 75 GLU A O 1
ATOM 594 N N . SER A 1 76 ? 28.685 -24.352 4.930 1.00 42.34 76 SER A N 1
ATOM 595 C CA . SER A 1 76 ? 27.434 -23.746 5.371 1.00 42.34 76 SER A CA 1
ATOM 596 C C . SER A 1 76 ? 26.308 -24.435 4.617 1.00 42.34 76 SER A C 1
ATOM 598 O O . SER A 1 76 ? 26.000 -24.107 3.479 1.00 42.34 76 SER A O 1
ATOM 600 N N . THR A 1 77 ? 25.821 -25.493 5.267 1.00 37.34 77 THR A N 1
ATOM 601 C CA . THR A 1 77 ? 24.435 -25.973 5.279 1.00 37.34 77 THR A CA 1
ATOM 602 C C . THR A 1 77 ? 23.617 -25.771 4.009 1.00 37.34 77 THR A C 1
ATOM 604 O O . THR A 1 77 ? 23.178 -24.669 3.693 1.00 37.34 77 THR A O 1
ATOM 607 N N . ASN A 1 78 ? 23.312 -26.911 3.392 1.00 43.28 78 ASN A N 1
ATOM 608 C CA . ASN A 1 78 ? 22.139 -27.167 2.567 1.00 43.28 78 ASN A CA 1
ATOM 609 C C . ASN A 1 78 ? 20.886 -26.489 3.157 1.00 43.28 78 ASN A C 1
ATOM 611 O O . ASN A 1 78 ? 20.202 -27.055 4.007 1.00 43.28 78 ASN A O 1
ATOM 615 N N . GLY A 1 79 ? 20.608 -25.267 2.719 1.00 38.78 79 GLY A N 1
ATOM 616 C CA . GLY A 1 79 ? 19.270 -24.713 2.684 1.00 38.78 79 GLY A CA 1
ATOM 617 C C . GLY A 1 79 ? 18.787 -24.902 1.262 1.00 38.78 79 GLY A C 1
ATOM 618 O O . GLY A 1 79 ? 19.196 -24.157 0.376 1.00 38.78 79 GLY A O 1
ATOM 619 N N . ASP A 1 80 ? 17.971 -25.928 1.054 1.00 40.28 80 ASP A N 1
ATOM 620 C CA . ASP A 1 80 ? 17.095 -26.097 -0.104 1.00 40.28 80 ASP A CA 1
ATOM 621 C C . ASP A 1 80 ? 16.069 -24.948 -0.105 1.00 40.28 80 ASP A C 1
ATOM 623 O O . ASP A 1 80 ? 14.891 -25.120 0.183 1.00 40.28 80 ASP A O 1
ATOM 627 N N . MET A 1 81 ? 16.556 -23.718 -0.265 1.00 44.72 81 MET A N 1
ATOM 628 C CA . MET A 1 81 ? 15.731 -22.578 -0.609 1.00 44.72 81 MET A CA 1
ATOM 629 C C . MET A 1 81 ? 15.673 -22.582 -2.121 1.00 44.72 81 MET A C 1
ATOM 631 O O . MET A 1 81 ? 16.704 -22.379 -2.765 1.00 44.72 81 MET A O 1
ATOM 635 N N . ASP A 1 82 ? 14.484 -22.868 -2.645 1.00 44.97 82 ASP A N 1
ATOM 636 C CA . ASP A 1 82 ? 14.099 -22.785 -4.050 1.00 44.97 82 ASP A CA 1
ATOM 637 C C . ASP A 1 82 ? 14.823 -21.624 -4.748 1.00 44.97 82 ASP A C 1
ATOM 639 O O . ASP A 1 82 ? 14.411 -20.466 -4.716 1.00 44.97 82 ASP A O 1
ATOM 643 N N . LEU A 1 83 ? 15.959 -21.933 -5.375 1.00 48.12 83 LEU A N 1
ATOM 644 C CA . LEU A 1 83 ? 16.860 -20.956 -5.989 1.00 48.12 83 LEU A CA 1
ATOM 645 C C . LEU A 1 83 ? 16.240 -20.330 -7.255 1.00 48.12 83 LEU A C 1
ATOM 647 O O . LEU A 1 83 ? 16.844 -19.454 -7.877 1.00 48.12 83 LEU A O 1
ATOM 651 N N . GLU A 1 84 ? 15.045 -20.776 -7.653 1.00 49.22 84 GLU A N 1
ATOM 652 C CA . GLU A 1 84 ? 14.325 -20.328 -8.846 1.00 49.22 84 GLU A CA 1
ATOM 653 C C . GLU A 1 84 ? 13.802 -18.889 -8.751 1.00 49.22 84 GLU A C 1
ATOM 655 O O . GLU A 1 84 ? 13.660 -18.231 -9.781 1.00 49.22 84 GLU A O 1
ATOM 660 N N . ASN A 1 85 ? 13.592 -18.348 -7.550 1.00 46.38 85 ASN A N 1
ATOM 661 C CA . ASN A 1 85 ? 13.104 -16.974 -7.355 1.00 46.38 85 ASN A CA 1
ATOM 662 C C . ASN A 1 85 ? 14.210 -15.968 -6.980 1.00 46.38 85 ASN A C 1
ATOM 664 O O . ASN A 1 85 ? 13.947 -14.769 -6.837 1.00 46.38 85 ASN A O 1
ATOM 668 N N . VAL A 1 86 ? 15.479 -16.396 -6.935 1.00 50.47 86 VAL A N 1
ATOM 669 C CA . VAL A 1 86 ? 16.605 -15.470 -6.768 1.00 50.47 86 VAL A CA 1
ATOM 670 C C . VAL A 1 86 ? 16.865 -14.747 -8.086 1.00 50.47 86 VAL A C 1
ATOM 672 O O . VAL A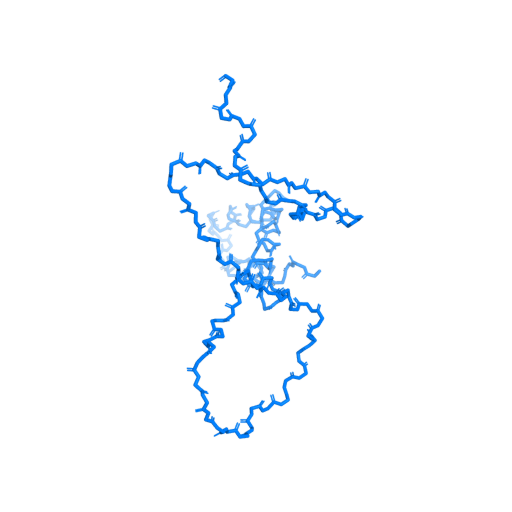 1 86 ? 17.559 -15.237 -8.981 1.00 50.47 86 VAL A O 1
ATOM 675 N N . THR A 1 87 ? 16.342 -13.525 -8.191 1.00 54.69 87 THR A N 1
ATOM 676 C CA . THR A 1 87 ? 16.705 -12.600 -9.268 1.00 54.69 87 THR A CA 1
ATOM 677 C C . THR A 1 87 ? 18.199 -12.292 -9.147 1.00 54.69 87 THR A C 1
ATOM 679 O O . THR A 1 87 ? 18.627 -11.491 -8.318 1.00 54.69 87 THR A O 1
ATOM 682 N N . ARG A 1 88 ? 19.030 -12.969 -9.947 1.00 64.12 88 ARG A N 1
ATOM 683 C CA . ARG A 1 88 ? 20.487 -12.790 -9.929 1.00 64.12 88 ARG A CA 1
ATOM 684 C C . ARG A 1 88 ? 20.843 -11.399 -10.451 1.00 64.12 88 ARG A C 1
ATOM 686 O O . ARG A 1 88 ? 20.860 -11.161 -11.656 1.00 64.12 88 ARG A O 1
ATOM 693 N N . VAL A 1 89 ? 21.154 -10.483 -9.541 1.00 70.00 89 VAL A N 1
ATOM 694 C CA . VAL A 1 89 ? 21.589 -9.122 -9.874 1.00 70.00 89 VAL A CA 1
ATOM 695 C C . VAL A 1 89 ? 23.093 -9.114 -10.158 1.00 70.00 89 VAL A C 1
ATOM 697 O O . VAL A 1 89 ? 23.894 -9.576 -9.348 1.00 70.00 89 VAL A O 1
ATOM 700 N N . ARG A 1 90 ? 23.498 -8.555 -11.306 1.00 74.56 90 ARG A N 1
ATOM 701 C CA . ARG A 1 90 ? 24.904 -8.259 -11.630 1.00 74.56 90 ARG A CA 1
ATOM 702 C C . ARG A 1 90 ? 25.079 -6.752 -11.771 1.00 74.56 90 ARG A C 1
ATOM 704 O O . ARG A 1 90 ? 24.495 -6.145 -12.664 1.00 74.56 90 ARG A O 1
ATOM 711 N N . LEU A 1 91 ? 25.899 -6.160 -10.907 1.00 80.75 91 LEU A N 1
ATOM 712 C CA . LEU A 1 91 ? 26.305 -4.761 -11.025 1.00 80.75 91 LEU A CA 1
ATOM 713 C C . LEU A 1 91 ? 27.324 -4.623 -12.163 1.00 80.75 91 LEU A C 1
ATOM 715 O O . LEU A 1 91 ? 28.369 -5.271 -12.148 1.00 80.75 91 LEU A O 1
ATOM 719 N N . VAL A 1 92 ? 27.014 -3.779 -13.149 1.00 79.19 92 VAL A N 1
ATOM 720 C CA . VAL A 1 92 ? 27.929 -3.416 -14.240 1.00 79.19 92 VAL A CA 1
ATOM 721 C C . VAL A 1 92 ? 28.188 -1.918 -14.157 1.00 79.19 92 VAL A C 1
ATOM 723 O O . VAL A 1 92 ? 27.270 -1.116 -14.317 1.00 79.19 92 VAL A O 1
ATOM 726 N N . GLN A 1 93 ? 29.438 -1.542 -13.889 1.00 79.81 93 GLN A N 1
ATOM 727 C CA . GLN A 1 93 ? 29.855 -0.146 -13.830 1.00 79.81 93 GLN A CA 1
ATOM 728 C C . GLN A 1 93 ? 30.372 0.304 -15.195 1.00 79.81 93 GLN A C 1
ATOM 730 O O . GLN A 1 93 ? 31.263 -0.318 -15.770 1.00 79.81 93 GLN A O 1
ATOM 735 N N . PHE A 1 94 ? 29.838 1.416 -15.692 1.00 79.31 94 PHE A N 1
ATOM 736 C CA . PHE A 1 94 ? 30.330 2.070 -16.898 1.00 79.31 94 PHE A CA 1
ATOM 737 C C . PHE A 1 94 ? 31.181 3.275 -16.505 1.00 79.31 94 PHE A C 1
ATOM 739 O O . PHE A 1 94 ? 30.758 4.109 -15.703 1.00 79.31 94 PHE A O 1
ATOM 746 N N . GLN A 1 95 ? 32.376 3.383 -17.082 1.00 78.00 95 GLN A N 1
ATOM 747 C CA . GLN A 1 95 ? 33.184 4.591 -16.978 1.00 78.00 95 GLN A CA 1
ATOM 748 C C . GLN A 1 95 ? 32.647 5.613 -17.983 1.00 78.00 95 GLN A C 1
ATOM 750 O O . GLN A 1 95 ? 32.772 5.433 -19.193 1.00 78.00 95 GLN A O 1
ATOM 755 N N . LYS A 1 96 ? 32.002 6.665 -17.479 1.00 71.81 96 LYS A N 1
ATOM 756 C CA . LYS A 1 96 ? 31.429 7.737 -18.296 1.00 71.81 96 LYS A CA 1
ATOM 757 C C . LYS A 1 96 ? 32.399 8.919 -18.364 1.00 71.81 96 LYS A C 1
ATOM 759 O O . LYS A 1 96 ? 32.860 9.384 -17.326 1.00 71.81 96 LYS A O 1
ATOM 764 N N . ASN A 1 97 ? 32.631 9.454 -19.562 1.00 74.06 97 ASN A N 1
ATOM 765 C CA . ASN A 1 97 ? 33.232 10.780 -19.726 1.00 74.06 97 ASN A CA 1
ATOM 766 C C . ASN A 1 97 ? 32.162 11.837 -19.401 1.00 74.06 97 ASN A C 1
ATOM 768 O O . ASN A 1 97 ? 31.070 11.808 -19.967 1.00 74.06 97 ASN A O 1
ATOM 772 N N . THR A 1 98 ? 32.431 12.735 -18.451 1.00 69.94 98 THR A N 1
ATOM 773 C CA . THR A 1 98 ? 31.436 13.685 -17.909 1.00 69.94 98 THR A CA 1
ATOM 774 C C . THR A 1 98 ? 30.888 14.663 -18.939 1.00 69.94 98 THR A C 1
ATOM 776 O O . THR A 1 98 ? 29.771 15.146 -18.772 1.00 69.94 98 THR A O 1
ATOM 779 N N . ASP A 1 99 ? 31.641 14.896 -20.009 1.00 76.06 99 ASP A N 1
ATOM 780 C CA . ASP A 1 99 ? 31.317 15.880 -21.040 1.00 76.06 99 ASP A CA 1
ATOM 781 C C . ASP A 1 99 ? 30.238 15.392 -22.016 1.00 76.06 99 ASP A C 1
ATOM 783 O O . ASP A 1 99 ? 29.748 16.170 -22.833 1.00 76.06 99 ASP A O 1
ATOM 787 N N . GLU A 1 100 ? 29.823 14.123 -21.919 1.00 76.38 100 GLU A N 1
ATOM 788 C CA . GLU A 1 100 ? 28.876 13.534 -22.857 1.00 76.38 100 GLU A CA 1
ATOM 789 C C . GLU A 1 100 ? 27.724 12.776 -22.174 1.00 76.38 100 GLU A C 1
ATOM 791 O O . GLU A 1 100 ? 27.953 11.949 -21.290 1.00 76.38 100 GLU A O 1
ATOM 796 N N . PRO A 1 101 ? 26.454 13.005 -22.556 1.00 79.69 101 PRO A N 1
ATOM 797 C CA . PRO A 1 101 ? 25.322 12.255 -22.014 1.00 79.69 101 PRO A CA 1
ATOM 798 C C . PRO A 1 101 ? 25.332 10.784 -22.458 1.00 79.69 101 PRO A C 1
ATOM 800 O O . PRO A 1 101 ? 25.791 10.457 -23.545 1.00 79.69 101 PRO A O 1
ATOM 803 N N . MET A 1 102 ? 24.765 9.888 -21.645 1.00 83.94 102 MET A N 1
ATOM 804 C CA . MET A 1 102 ? 24.533 8.486 -22.021 1.00 83.94 102 MET A CA 1
ATOM 805 C C . MET A 1 102 ? 23.036 8.237 -22.179 1.00 83.94 102 MET A C 1
ATOM 807 O O . MET A 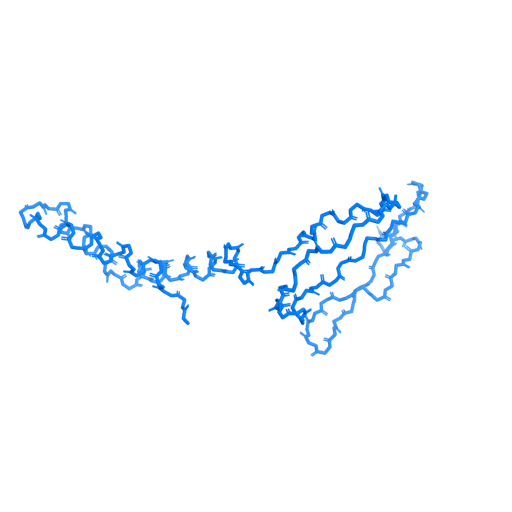1 102 ? 22.240 8.718 -21.373 1.00 83.94 102 MET A O 1
ATOM 811 N N . GLY A 1 103 ? 22.659 7.493 -23.215 1.00 87.31 103 GLY A N 1
ATOM 812 C CA . GLY A 1 103 ? 21.283 7.095 -23.488 1.00 87.31 103 GLY A CA 1
ATOM 813 C C . GLY A 1 103 ? 21.030 5.636 -23.120 1.00 87.31 103 GLY A C 1
ATOM 814 O O . GLY A 1 103 ? 21.898 4.782 -23.299 1.00 87.31 103 GLY A O 1
ATOM 815 N N . ILE A 1 104 ? 19.820 5.336 -22.653 1.00 90.00 104 ILE A N 1
ATOM 816 C CA . ILE A 1 104 ? 19.343 3.967 -22.437 1.00 90.00 104 ILE A CA 1
ATOM 817 C C . ILE A 1 104 ? 18.067 3.786 -23.253 1.00 90.00 104 ILE A C 1
ATOM 819 O O . ILE A 1 104 ? 17.223 4.678 -23.306 1.00 90.00 104 ILE A O 1
ATOM 823 N N . THR A 1 105 ? 17.931 2.631 -23.894 1.00 90.75 105 THR A N 1
ATOM 824 C CA . THR A 1 105 ? 16.683 2.201 -24.530 1.00 90.75 105 THR A CA 1
ATOM 825 C C . THR A 1 105 ? 16.174 0.958 -23.827 1.00 90.75 105 THR A C 1
ATOM 827 O O . THR A 1 105 ? 16.951 0.061 -23.486 1.00 90.75 105 THR A O 1
ATOM 830 N N . LEU A 1 106 ? 14.868 0.921 -23.603 1.00 93.94 106 LEU A N 1
ATOM 831 C CA . LEU A 1 106 ? 14.188 -0.175 -22.936 1.00 93.94 106 LEU A CA 1
ATOM 832 C C . LEU A 1 106 ? 13.314 -0.919 -23.952 1.00 93.94 106 LEU A C 1
ATOM 834 O O . LEU A 1 106 ? 12.787 -0.315 -24.886 1.00 93.94 106 LEU A O 1
ATOM 838 N N . LYS A 1 107 ? 13.166 -2.229 -23.773 1.00 94.38 107 LYS A N 1
ATOM 839 C CA . LYS A 1 107 ? 12.238 -3.088 -24.511 1.00 94.38 107 LYS A CA 1
ATOM 840 C C . LYS A 1 107 ? 11.370 -3.829 -23.500 1.00 94.38 107 LYS A C 1
ATOM 842 O O . LYS A 1 107 ? 11.850 -4.222 -22.445 1.00 94.38 107 LYS A O 1
ATOM 847 N N . MET A 1 108 ? 10.109 -4.053 -23.840 1.00 95.19 108 MET A N 1
ATOM 848 C CA . MET A 1 108 ? 9.245 -4.956 -23.088 1.00 95.19 108 MET A CA 1
ATOM 849 C C . MET A 1 108 ? 9.461 -6.394 -23.577 1.00 95.19 108 MET A C 1
ATOM 851 O O . MET A 1 108 ? 9.494 -6.633 -24.788 1.00 95.19 108 MET A O 1
ATOM 855 N N . ASN A 1 109 ? 9.687 -7.336 -22.663 1.00 90.19 109 ASN A N 1
ATOM 856 C CA . ASN A 1 109 ? 9.720 -8.759 -23.004 1.00 90.19 109 ASN A CA 1
ATOM 857 C C . ASN A 1 109 ? 8.291 -9.331 -23.107 1.00 90.19 109 ASN A C 1
ATOM 859 O O . ASN A 1 109 ? 7.317 -8.643 -22.805 1.00 90.19 109 ASN A O 1
ATOM 863 N N . ASP A 1 110 ? 8.170 -10.599 -23.500 1.00 92.25 110 ASP A N 1
ATOM 864 C CA . ASP A 1 110 ? 6.869 -11.265 -23.681 1.00 92.25 110 ASP A CA 1
ATOM 865 C C . ASP A 1 110 ? 6.095 -11.455 -22.358 1.00 92.25 110 ASP A C 1
ATOM 867 O O . ASP A 1 110 ? 4.895 -11.712 -22.360 1.00 92.25 110 ASP A O 1
ATOM 871 N N . SER A 1 111 ? 6.775 -11.281 -21.220 1.00 90.81 111 SER A N 1
ATOM 872 C CA . SER A 1 111 ? 6.214 -11.294 -19.863 1.00 90.81 111 SER A CA 1
ATOM 873 C C . SER A 1 111 ? 5.864 -9.892 -19.342 1.00 90.81 111 SER A C 1
ATOM 875 O O . SER A 1 111 ? 5.629 -9.727 -18.150 1.00 90.81 111 SER A O 1
ATOM 877 N N . ASN A 1 112 ? 5.851 -8.864 -20.197 1.00 88.38 112 ASN A N 1
ATOM 878 C CA . ASN A 1 112 ? 5.641 -7.454 -19.836 1.00 88.38 112 ASN A CA 1
ATOM 879 C C . ASN A 1 112 ? 6.695 -6.846 -18.889 1.00 88.38 112 ASN A C 1
ATOM 881 O O . ASN A 1 112 ? 6.486 -5.777 -18.316 1.00 88.38 112 ASN A O 1
ATOM 885 N N . HIS A 1 113 ? 7.862 -7.473 -18.748 1.00 86.56 113 HIS A N 1
ATOM 886 C CA . HIS A 1 113 ? 8.979 -6.911 -17.996 1.00 86.56 113 HIS A CA 1
ATOM 887 C C . HIS A 1 113 ? 9.776 -5.943 -18.869 1.00 86.56 113 HIS A C 1
ATOM 889 O O . HIS A 1 113 ? 10.104 -6.224 -20.025 1.00 86.56 113 HIS A O 1
ATOM 895 N N . CYS A 1 114 ? 10.129 -4.803 -18.284 1.00 90.25 114 CYS A N 1
ATOM 896 C CA . CYS A 1 114 ? 10.951 -3.794 -18.927 1.00 90.25 114 CYS A CA 1
ATOM 897 C C . CYS A 1 114 ? 12.434 -4.171 -18.806 1.00 90.25 114 CYS A C 1
ATOM 899 O O . CYS A 1 114 ? 12.978 -4.234 -17.705 1.00 90.25 114 CYS A O 1
ATOM 901 N N . ILE A 1 115 ? 13.090 -4.429 -19.936 1.00 90.50 115 ILE A N 1
ATOM 902 C CA . ILE A 1 115 ? 14.502 -4.811 -20.008 1.00 90.50 115 ILE A CA 1
ATOM 903 C C . ILE A 1 115 ? 15.310 -3.765 -20.771 1.00 90.50 115 ILE A C 1
ATOM 905 O O . ILE A 1 115 ? 14.810 -3.104 -21.680 1.00 90.50 115 ILE A O 1
ATOM 909 N N . VAL A 1 116 ? 16.592 -3.632 -20.439 1.00 91.06 116 VAL A N 1
ATOM 910 C CA . VAL A 1 116 ? 17.506 -2.778 -21.203 1.00 91.06 116 VAL A CA 1
ATOM 911 C C . VAL A 1 116 ? 17.784 -3.424 -22.558 1.00 91.06 116 VAL A C 1
ATOM 913 O O . VAL A 1 116 ? 18.305 -4.533 -22.630 1.00 91.06 116 VAL A O 1
ATOM 916 N N . ALA A 1 117 ? 17.458 -2.716 -23.638 1.00 91.94 117 ALA A N 1
ATOM 917 C CA . ALA A 1 117 ? 17.728 -3.155 -25.003 1.00 91.94 117 ALA A CA 1
ATOM 918 C C . ALA A 1 117 ? 19.108 -2.694 -25.492 1.00 91.94 117 ALA A C 1
ATOM 920 O O . ALA A 1 117 ? 19.826 -3.447 -26.147 1.00 91.94 117 ALA A O 1
ATOM 921 N N . ARG A 1 118 ? 19.489 -1.448 -25.183 1.00 88.50 118 ARG A N 1
ATOM 922 C CA . ARG A 1 118 ? 20.782 -0.861 -25.566 1.00 88.50 118 ARG A CA 1
ATOM 923 C C . ARG A 1 118 ? 21.162 0.280 -24.629 1.00 88.50 118 ARG A C 1
ATOM 925 O O . ARG A 1 118 ? 20.303 1.075 -24.250 1.00 88.50 118 ARG A O 1
ATOM 932 N N . ILE A 1 119 ? 22.457 0.396 -24.350 1.00 88.81 119 ILE A N 1
ATOM 933 C CA . ILE A 1 119 ? 23.097 1.565 -23.736 1.00 88.81 119 ILE A CA 1
ATOM 934 C C . ILE A 1 119 ? 23.950 2.234 -24.821 1.00 88.81 119 ILE A C 1
ATOM 936 O O . ILE A 1 119 ? 24.673 1.545 -25.540 1.00 88.81 119 ILE A O 1
ATOM 940 N N . MET A 1 120 ? 23.828 3.549 -24.988 1.00 82.81 120 MET A N 1
ATOM 941 C CA . MET A 1 120 ? 24.502 4.323 -26.036 1.00 82.81 120 MET A CA 1
ATOM 942 C C . MET A 1 120 ? 25.322 5.463 -25.434 1.00 82.81 120 MET A C 1
ATOM 944 O O . MET A 1 120 ? 24.933 6.061 -24.428 1.00 82.81 120 MET A O 1
ATOM 948 N N . HIS A 1 121 ? 26.437 5.780 -26.089 1.00 76.50 121 HIS A N 1
ATOM 949 C CA . HIS A 1 121 ? 27.133 7.051 -25.910 1.00 76.50 121 HIS A CA 1
ATOM 950 C C . HIS A 1 121 ? 26.358 8.122 -26.708 1.00 76.50 121 HIS A C 1
ATOM 952 O O . HIS A 1 121 ? 25.956 7.861 -27.844 1.00 76.50 121 HIS A O 1
ATOM 958 N N . GLY A 1 122 ? 26.023 9.249 -26.074 1.00 75.69 122 GLY A N 1
ATOM 959 C CA . GLY A 1 122 ? 25.036 10.221 -26.557 1.00 75.69 122 GLY A CA 1
ATOM 960 C C . GLY A 1 122 ? 23.611 9.947 -26.040 1.00 75.69 122 GLY A C 1
ATOM 961 O O . GLY A 1 122 ? 23.106 8.825 -26.082 1.00 75.69 122 GLY A O 1
ATOM 962 N N . GLY A 1 123 ? 22.938 10.981 -25.520 1.00 74.44 123 GLY A N 1
ATOM 963 C CA . GLY A 1 123 ? 21.548 10.917 -25.047 1.00 74.44 123 GLY A CA 1
ATOM 964 C C . GLY A 1 123 ? 20.540 11.265 -26.148 1.00 74.44 123 GLY A C 1
ATOM 965 O O . GLY A 1 123 ? 20.795 12.152 -26.957 1.00 74.44 123 GLY A O 1
ATOM 966 N N . MET A 1 124 ? 19.369 10.617 -26.148 1.00 67.62 124 MET A N 1
ATOM 967 C CA . MET A 1 124 ? 18.332 10.793 -27.184 1.00 67.62 124 MET A CA 1
ATOM 968 C C . MET A 1 124 ? 17.766 12.226 -27.267 1.00 67.62 124 MET A C 1
ATOM 970 O O . MET A 1 124 ? 17.307 12.635 -28.325 1.00 67.62 124 MET A O 1
ATOM 974 N N . ILE A 1 125 ? 17.821 12.991 -26.171 1.00 69.44 125 ILE A N 1
ATOM 975 C CA . ILE A 1 125 ? 17.145 14.298 -26.016 1.00 69.44 125 ILE A CA 1
ATOM 976 C C . ILE A 1 125 ? 18.147 15.473 -26.018 1.00 69.44 125 ILE A C 1
ATOM 978 O O . ILE A 1 125 ? 17.784 16.627 -25.849 1.00 69.44 125 ILE A O 1
ATOM 982 N N . HIS A 1 126 ? 19.442 15.226 -26.231 1.00 61.06 126 HIS A N 1
ATOM 983 C CA . HIS A 1 126 ? 20.470 16.247 -25.990 1.00 61.06 126 HIS A CA 1
ATOM 984 C C . HIS A 1 126 ? 20.453 17.458 -26.959 1.00 61.06 126 HIS A C 1
ATOM 986 O O . HIS A 1 126 ? 21.169 18.426 -26.719 1.00 61.06 126 HIS A O 1
ATOM 992 N N . ARG A 1 127 ? 19.674 17.444 -28.050 1.00 55.22 127 ARG A N 1
ATOM 993 C CA . ARG A 1 127 ? 19.698 18.508 -29.078 1.00 55.22 127 ARG A CA 1
ATOM 994 C C . ARG A 1 127 ? 18.320 18.891 -29.637 1.00 55.22 127 ARG A C 1
ATOM 996 O O . ARG A 1 127 ? 18.186 19.017 -30.854 1.00 55.22 127 ARG A O 1
ATOM 1003 N N . GLN A 1 128 ? 17.313 19.070 -28.787 1.00 54.22 128 GLN A N 1
ATOM 1004 C CA . GLN A 1 128 ? 16.010 19.593 -29.216 1.00 54.22 128 GLN A CA 1
ATOM 1005 C C . GLN A 1 128 ? 15.647 20.886 -28.495 1.00 54.22 128 GLN A C 1
ATOM 1007 O O . GLN A 1 128 ? 16.006 21.001 -27.303 1.00 54.22 128 GLN A O 1
#

pLDDT: mean 74.05, std 18.65, range [34.12, 95.19]

Radius of gyration: 25.67 Å; chains: 1; bounding box: 62×47×57 Å

Organism: Lates japonicus (NCBI:txid270547)